Protein AF-A0A1M4XQ49-F1 (afdb_monomer_lite)

Organism: NCBI:txid1123404

Radius of gyration: 16.58 Å; chains: 1; bounding box: 43×39×43 Å

Sequence (178 aa):
MKRYISIRHWDYWFGIYGFCEFPSEVEFDITTDLEGEDIVFHFDLMDLDCMEYFIGNNLYIEKEDKEYNKFLEAHEKLLNGLEFHLVTIIRYPTKISGDNVSYKMFPKYKRGCLLDIKNNKGESSYYADIFINKRNDLAPWKLIYHMKKIMLDLFGREVDLEITDIPSYEETLNSFFE

Foldseek 3Di:
DAKEKEWDDLVQVCLLLPVDPHDQKTWTFIAPDLVRPHGQAIEIEGELVVLVVCVVVVPPPHPPDPCNVVSVVVSVCLQVVVDFKWWFWWFFPDPPDDDTTDGDTCPDDAFQCQQVDADPVRTGTRYIYMYGSDDSQCRQVSVQVSVQVVCCRHRVDGYRYYYHPNDDSVVSVVVVVD

Structure (mmCIF, N/CA/C/O backbone):
data_AF-A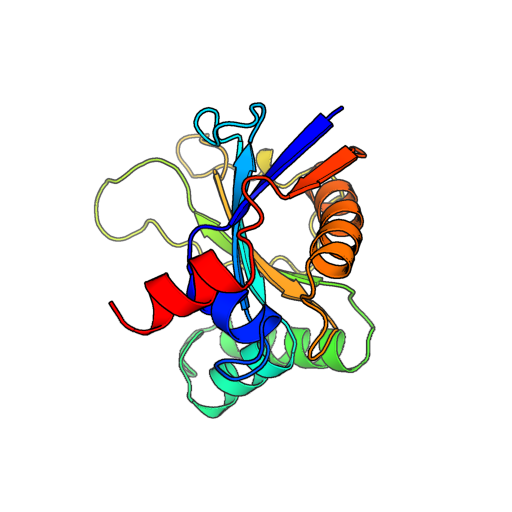0A1M4XQ49-F1
#
_entry.id   AF-A0A1M4XQ49-F1
#
loop_
_atom_site.group_PDB
_atom_site.id
_atom_site.type_symbol
_atom_site.label_atom_id
_atom_site.label_alt_id
_atom_site.label_comp_id
_atom_site.label_asym_id
_atom_site.label_entity_id
_atom_site.label_seq_id
_atom_site.pdbx_PDB_ins_code
_atom_site.Cartn_x
_atom_site.Cartn_y
_atom_site.Cartn_z
_atom_site.occupancy
_atom_site.B_iso_or_equiv
_atom_site.auth_seq_id
_atom_site.auth_comp_id
_atom_site.auth_asym_id
_atom_site.auth_atom_id
_atom_site.pdbx_PDB_model_num
ATOM 1 N N . MET A 1 1 ? -13.467 -1.448 -15.215 1.00 85.56 1 MET A N 1
ATOM 2 C CA . MET A 1 1 ? -12.983 -0.077 -15.509 1.00 85.56 1 MET A CA 1
ATOM 3 C C . MET A 1 1 ? -11.476 -0.094 -15.350 1.00 85.56 1 MET A C 1
ATOM 5 O O . MET A 1 1 ? -11.037 -0.629 -14.339 1.00 85.56 1 MET A O 1
ATOM 9 N N . LYS A 1 2 ? -10.716 0.407 -16.331 1.00 93.56 2 LYS A N 1
ATOM 10 C CA . LYS A 1 2 ? -9.250 0.435 -16.256 1.00 93.56 2 LYS A CA 1
ATOM 11 C C . LYS A 1 2 ? -8.782 1.622 -15.406 1.00 93.56 2 LYS A C 1
ATOM 13 O O . LYS A 1 2 ? -9.391 2.698 -15.460 1.00 93.56 2 LYS A O 1
ATOM 18 N N . ARG A 1 3 ? -7.773 1.383 -14.579 1.00 96.12 3 ARG A N 1
ATOM 19 C CA . ARG A 1 3 ? -7.086 2.342 -13.715 1.00 96.12 3 ARG A CA 1
ATOM 20 C C . ARG A 1 3 ? -5.604 2.002 -13.705 1.00 96.12 3 ARG A C 1
ATOM 22 O O . ARG A 1 3 ? -5.242 0.856 -13.974 1.00 96.12 3 ARG A O 1
ATOM 29 N N . TYR A 1 4 ? -4.788 2.986 -13.377 1.00 97.69 4 TYR A N 1
ATOM 30 C CA . TYR A 1 4 ? -3.344 2.844 -13.387 1.00 97.69 4 TYR A CA 1
ATOM 31 C C . TYR A 1 4 ? -2.772 3.097 -11.999 1.00 97.69 4 TYR A C 1
ATOM 33 O O . TYR A 1 4 ? -3.371 3.830 -11.216 1.00 97.69 4 TYR A O 1
ATOM 41 N N . ILE A 1 5 ? -1.673 2.418 -11.689 1.00 98.00 5 ILE A N 1
ATOM 42 C CA . ILE A 1 5 ? -0.862 2.618 -10.491 1.00 98.00 5 ILE A CA 1
ATOM 43 C C . ILE A 1 5 ? 0.389 3.374 -10.935 1.00 98.00 5 ILE A C 1
ATOM 45 O O . ILE A 1 5 ? 1.190 2.815 -11.683 1.00 98.00 5 ILE A O 1
ATOM 49 N N . SER A 1 6 ? 0.554 4.603 -10.457 1.00 97.44 6 SER A N 1
ATOM 50 C CA . SER A 1 6 ? 1.759 5.406 -10.673 1.00 97.44 6 SER A CA 1
ATOM 51 C C . SER A 1 6 ? 2.590 5.430 -9.391 1.00 97.44 6 SER A C 1
ATOM 53 O O . SER A 1 6 ? 2.169 6.004 -8.384 1.00 97.44 6 SER A O 1
ATOM 55 N N . ILE A 1 7 ? 3.732 4.733 -9.399 1.00 97.56 7 ILE A N 1
ATOM 56 C CA . ILE A 1 7 ? 4.644 4.646 -8.248 1.00 97.56 7 ILE A CA 1
ATOM 57 C C . ILE A 1 7 ? 5.392 5.971 -8.093 1.00 97.56 7 ILE A C 1
ATOM 59 O O . ILE A 1 7 ? 5.992 6.455 -9.051 1.00 97.56 7 ILE A O 1
ATOM 63 N N . ARG A 1 8 ? 5.387 6.550 -6.888 1.00 94.69 8 ARG A N 1
ATOM 64 C CA . ARG A 1 8 ? 5.886 7.920 -6.665 1.00 94.69 8 ARG A CA 1
ATOM 65 C C . ARG A 1 8 ? 7.379 8.010 -6.380 1.00 94.69 8 ARG A C 1
ATOM 67 O O . ARG A 1 8 ? 7.979 9.062 -6.611 1.00 94.69 8 ARG A O 1
ATOM 74 N N . HIS A 1 9 ? 7.979 6.934 -5.879 1.00 94.62 9 HIS A N 1
ATOM 75 C CA . HIS A 1 9 ? 9.350 6.951 -5.385 1.00 94.62 9 HIS A CA 1
ATOM 76 C C . HIS A 1 9 ? 10.212 5.838 -5.989 1.00 94.62 9 HIS A C 1
ATOM 78 O O . HIS A 1 9 ? 9.764 4.718 -6.235 1.00 94.62 9 HIS A O 1
ATOM 84 N N . TRP A 1 10 ? 11.469 6.189 -6.277 1.00 96.25 10 TRP A N 1
ATOM 85 C CA . TRP A 1 10 ? 12.451 5.300 -6.904 1.00 96.25 10 TRP A CA 1
ATOM 86 C C . TRP A 1 10 ? 12.949 4.191 -5.977 1.00 96.25 10 TRP A C 1
ATOM 88 O O . TRP A 1 10 ? 13.369 3.144 -6.461 1.00 96.25 10 TRP A O 1
ATOM 98 N N . ASP A 1 11 ? 12.881 4.397 -4.665 1.00 95.50 11 ASP A N 1
ATOM 99 C CA . ASP A 1 11 ? 13.273 3.425 -3.642 1.00 95.50 11 ASP A CA 1
ATOM 100 C C . ASP A 1 11 ? 12.536 2.087 -3.777 1.00 95.50 11 ASP A C 1
ATOM 102 O O . ASP A 1 11 ? 13.158 1.030 -3.646 1.00 95.50 11 ASP A O 1
ATOM 106 N N . TYR A 1 12 ? 11.259 2.118 -4.165 1.00 97.69 12 TYR A N 1
ATOM 107 C CA . TYR A 1 12 ? 10.517 0.921 -4.541 1.00 97.69 12 TYR A CA 1
ATOM 108 C C . TYR A 1 12 ? 11.240 0.143 -5.650 1.00 97.69 12 TYR A C 1
ATOM 110 O O . TYR A 1 12 ? 11.536 -1.045 -5.500 1.00 97.69 12 TYR A O 1
ATOM 118 N N . TRP A 1 13 ? 11.580 0.813 -6.755 1.00 98.12 13 TRP A N 1
ATOM 119 C CA . TRP A 1 13 ? 12.266 0.194 -7.890 1.00 98.12 13 TRP A CA 1
ATOM 120 C C . TRP A 1 13 ? 13.686 -0.250 -7.541 1.00 98.12 13 TRP A C 1
ATOM 122 O O . TRP A 1 13 ? 14.112 -1.312 -7.998 1.00 98.12 13 TRP A O 1
ATOM 132 N N . PHE A 1 14 ? 14.391 0.493 -6.684 1.00 97.94 14 PHE A N 1
ATOM 133 C CA . PHE A 1 14 ? 15.698 0.092 -6.167 1.00 97.94 14 PHE A CA 1
ATOM 134 C C . PHE A 1 14 ? 15.622 -1.267 -5.464 1.00 97.94 14 PHE A C 1
ATOM 136 O O . PHE A 1 14 ? 16.441 -2.148 -5.742 1.00 97.94 14 PHE A O 1
ATOM 143 N N . GLY A 1 15 ? 14.602 -1.475 -4.630 1.00 97.25 15 GLY A N 1
ATOM 144 C CA . GLY A 1 15 ? 14.370 -2.752 -3.960 1.00 97.25 15 GLY A CA 1
ATOM 145 C C . GLY A 1 15 ? 13.911 -3.858 -4.917 1.00 97.25 15 GLY A C 1
ATOM 146 O O . GLY A 1 15 ? 14.400 -4.987 -4.834 1.00 97.25 15 GLY A O 1
ATOM 147 N N . ILE A 1 16 ? 13.037 -3.551 -5.886 1.00 98.00 16 ILE A N 1
ATOM 148 C CA . ILE A 1 16 ? 12.590 -4.521 -6.907 1.00 98.00 16 ILE A CA 1
ATOM 149 C C . ILE A 1 16 ? 13.753 -5.027 -7.768 1.00 98.00 16 ILE A C 1
ATOM 151 O O . ILE A 1 16 ? 13.807 -6.218 -8.085 1.00 98.00 16 ILE A O 1
ATOM 155 N N . TYR A 1 17 ? 14.688 -4.148 -8.127 1.00 97.94 17 TYR A N 1
ATOM 156 C CA . TYR A 1 17 ? 15.858 -4.497 -8.933 1.00 97.94 17 TYR A CA 1
ATOM 157 C C . TYR A 1 17 ? 17.069 -4.969 -8.114 1.00 97.94 17 TYR A C 1
ATOM 159 O O . TYR A 1 17 ? 18.083 -5.352 -8.698 1.00 97.94 17 TYR A O 1
ATOM 167 N N . GLY A 1 18 ? 16.951 -5.034 -6.783 1.00 96.88 18 G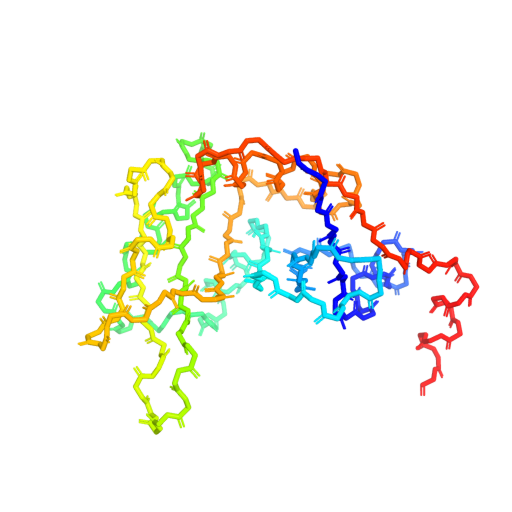LY A N 1
ATOM 168 C CA . GLY A 1 18 ? 17.950 -5.636 -5.897 1.00 96.88 18 GLY A CA 1
ATOM 169 C C . GLY A 1 18 ? 19.142 -4.739 -5.557 1.00 96.88 18 GLY A C 1
ATOM 170 O O . GLY A 1 18 ? 20.200 -5.252 -5.191 1.00 96.88 18 GLY A O 1
ATOM 171 N N . PHE A 1 19 ? 18.992 -3.419 -5.676 1.00 96.94 19 PHE A N 1
ATOM 172 C CA . PHE A 1 19 ? 20.003 -2.442 -5.257 1.00 96.94 19 PHE A CA 1
ATOM 173 C C . PHE A 1 19 ? 19.964 -2.158 -3.749 1.00 96.94 19 PHE A C 1
ATOM 175 O O . PHE A 1 19 ? 20.983 -1.793 -3.161 1.00 96.94 19 PHE A O 1
ATOM 182 N N . CYS A 1 20 ? 18.811 -2.360 -3.112 1.00 95.19 20 CYS A N 1
ATOM 183 C CA . CYS A 1 20 ? 18.620 -2.267 -1.668 1.00 95.19 20 CYS A CA 1
ATOM 184 C C . CYS A 1 20 ? 17.690 -3.386 -1.166 1.00 95.19 20 CYS A C 1
ATOM 186 O O . CYS A 1 20 ? 17.432 -4.362 -1.877 1.00 95.19 20 CYS A O 1
ATOM 188 N N . GLU A 1 21 ? 17.244 -3.284 0.086 1.00 95.81 21 GLU A N 1
ATOM 189 C CA . GLU A 1 21 ? 16.283 -4.223 0.661 1.00 95.81 21 GLU A CA 1
ATOM 190 C C . GLU A 1 21 ? 14.979 -4.249 -0.147 1.00 95.81 21 GLU A C 1
ATOM 192 O O . GLU A 1 21 ? 14.574 -3.263 -0.761 1.00 95.81 21 GLU A O 1
ATOM 197 N N . PHE A 1 22 ? 14.328 -5.411 -0.166 1.00 97.12 22 PHE A N 1
ATOM 198 C CA . PHE A 1 22 ? 13.052 -5.568 -0.851 1.00 97.12 22 PHE A CA 1
ATOM 199 C C . PHE A 1 22 ? 11.991 -4.657 -0.202 1.00 97.12 22 PHE A C 1
ATOM 201 O O . PHE A 1 22 ? 11.960 -4.573 1.027 1.00 97.12 22 PHE A O 1
ATOM 208 N N . PRO A 1 23 ? 11.112 -3.991 -0.978 1.00 96.88 23 PRO A N 1
ATOM 209 C CA . PRO A 1 23 ? 10.189 -3.013 -0.417 1.00 96.88 23 PRO A CA 1
ATOM 210 C C . PRO A 1 23 ? 9.166 -3.669 0.516 1.00 96.88 23 PRO A C 1
ATOM 212 O O . PRO A 1 23 ? 8.441 -4.591 0.123 1.00 96.88 23 PRO A O 1
ATOM 215 N N . SER A 1 24 ? 9.085 -3.136 1.732 1.00 97.25 24 SER A N 1
ATOM 216 C CA . SER A 1 24 ? 8.024 -3.392 2.713 1.00 97.25 24 SER A CA 1
ATOM 217 C C . SER A 1 24 ? 6.939 -2.304 2.700 1.00 97.25 24 SER A C 1
ATOM 219 O O . SER A 1 24 ? 5.906 -2.449 3.352 1.00 97.25 24 SER A O 1
ATOM 221 N N . GLU A 1 25 ? 7.143 -1.243 1.916 1.00 97.31 25 GLU A N 1
ATOM 222 C CA . GLU A 1 25 ? 6.230 -0.120 1.708 1.00 97.31 25 GLU A CA 1
ATOM 223 C C . GLU A 1 25 ? 6.277 0.349 0.246 1.00 97.31 25 GLU A C 1
ATOM 225 O O . GLU A 1 25 ? 7.281 0.163 -0.449 1.00 97.31 25 GLU A O 1
ATOM 230 N N . VAL A 1 26 ? 5.176 0.926 -0.237 1.00 98.06 26 VAL A N 1
ATOM 231 C CA . VAL A 1 26 ? 5.104 1.592 -1.538 1.00 98.06 26 VAL A CA 1
ATOM 232 C C . VAL A 1 26 ? 4.068 2.722 -1.524 1.00 98.06 26 VAL A C 1
ATOM 234 O O . VAL A 1 26 ? 2.891 2.483 -1.241 1.00 98.06 26 VAL A O 1
ATOM 237 N N . GLU A 1 27 ? 4.507 3.930 -1.892 1.00 97.69 27 GLU A N 1
ATOM 238 C CA . GLU A 1 27 ? 3.657 5.112 -2.102 1.00 97.69 27 GLU A CA 1
ATOM 239 C C . GLU A 1 27 ? 3.287 5.231 -3.591 1.00 97.69 27 GLU A C 1
ATOM 241 O O . GLU A 1 27 ? 4.158 5.234 -4.474 1.00 97.69 27 GLU A O 1
ATOM 246 N N . PHE A 1 28 ? 1.992 5.327 -3.900 1.00 97.88 28 PHE A N 1
ATOM 247 C CA . PHE A 1 28 ? 1.523 5.418 -5.283 1.00 97.88 28 PHE A CA 1
ATOM 248 C C . PHE A 1 28 ? 0.154 6.078 -5.440 1.00 97.88 28 PHE A C 1
ATOM 250 O O . PHE A 1 28 ? -0.678 6.118 -4.530 1.00 97.88 28 PHE A O 1
ATOM 257 N N . ASP A 1 29 ? -0.103 6.518 -6.668 1.00 97.12 29 ASP A N 1
ATOM 258 C CA . ASP A 1 29 ? -1.361 7.124 -7.083 1.00 97.12 29 ASP A CA 1
ATOM 259 C C . ASP A 1 29 ? -2.183 6.145 -7.923 1.00 97.12 29 ASP A C 1
ATOM 261 O O . ASP A 1 29 ? -1.656 5.424 -8.772 1.00 97.12 29 ASP A O 1
ATOM 265 N N . ILE A 1 30 ? -3.498 6.126 -7.701 1.00 96.38 30 ILE A N 1
ATOM 266 C CA . ILE A 1 30 ? -4.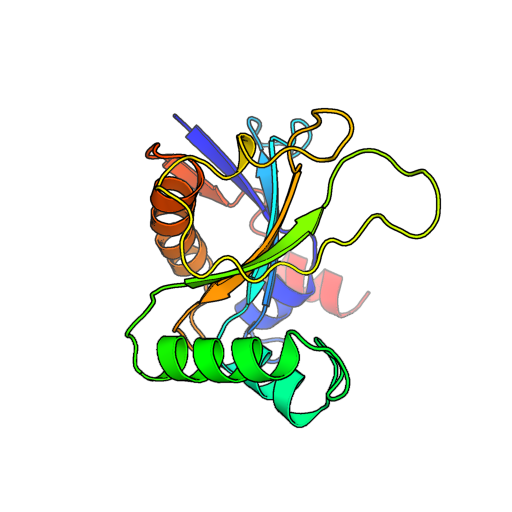456 5.533 -8.633 1.00 96.38 30 ILE A CA 1
ATOM 267 C C . ILE A 1 30 ? -4.912 6.616 -9.597 1.00 96.38 30 ILE A C 1
ATOM 269 O O . ILE A 1 30 ? -5.548 7.577 -9.164 1.00 96.38 30 ILE A O 1
ATOM 273 N N . THR A 1 31 ? -4.680 6.433 -10.893 1.00 95.88 31 THR A N 1
ATOM 274 C CA . THR A 1 31 ? -5.018 7.430 -11.923 1.00 95.88 31 THR A CA 1
ATOM 275 C C . THR A 1 31 ? -5.965 6.871 -12.984 1.00 95.88 31 THR A C 1
ATOM 277 O O . THR A 1 31 ? -6.230 5.657 -13.059 1.00 95.88 31 THR A O 1
ATOM 280 N N . THR A 1 32 ? -6.567 7.765 -13.774 1.00 95.69 32 THR A N 1
ATOM 281 C CA . THR A 1 32 ? -7.408 7.373 -14.920 1.00 95.69 32 THR A CA 1
ATOM 282 C C . THR A 1 32 ? -6.674 7.390 -16.262 1.00 95.69 32 THR A C 1
ATOM 284 O O . THR A 1 32 ? -7.167 6.772 -17.211 1.00 95.69 32 THR A O 1
ATOM 287 N N . ASP A 1 33 ? -5.495 8.005 -16.310 1.00 94.56 33 ASP A N 1
ATOM 288 C CA . ASP A 1 33 ? -4.622 8.150 -17.474 1.00 94.56 33 ASP A CA 1
ATOM 289 C C . ASP A 1 33 ? -3.274 7.430 -17.281 1.00 94.56 33 ASP A C 1
ATOM 291 O O . ASP A 1 33 ? -2.946 6.982 -16.180 1.00 94.56 33 ASP A O 1
ATOM 295 N N . LEU A 1 34 ? -2.533 7.247 -18.378 1.00 93.88 34 LEU A N 1
ATOM 296 C CA . LEU A 1 34 ? -1.244 6.544 -18.357 1.00 93.88 34 LEU A CA 1
ATOM 297 C C . LEU A 1 34 ? -0.122 7.437 -17.824 1.00 93.88 34 LEU A C 1
ATOM 299 O O . LEU A 1 34 ? 0.852 6.935 -17.282 1.00 93.88 34 LEU A O 1
ATOM 303 N N . GLU A 1 35 ? -0.284 8.742 -18.004 1.00 92.06 35 GLU A N 1
ATOM 304 C CA . GLU A 1 35 ? 0.675 9.793 -17.688 1.00 92.06 35 GLU A CA 1
ATOM 305 C C . GLU A 1 35 ? 0.726 10.109 -16.184 1.00 92.06 35 GLU A C 1
ATOM 307 O O . GLU A 1 35 ? 1.652 10.772 -15.720 1.00 92.06 35 GLU A O 1
ATOM 312 N N . GLY A 1 36 ? -0.258 9.636 -15.413 1.00 88.81 36 GLY A N 1
ATOM 313 C CA . GLY A 1 36 ? -0.322 9.829 -13.970 1.00 88.81 36 GLY A CA 1
ATOM 314 C C . GLY A 1 36 ? -0.839 11.209 -13.545 1.00 88.81 36 GLY A C 1
ATOM 315 O O . GLY A 1 36 ? -0.624 11.608 -12.400 1.00 88.81 36 GLY A O 1
ATOM 316 N N . GLU A 1 37 ? -1.501 11.951 -14.437 1.00 90.00 37 GLU A N 1
ATOM 317 C CA . GLU A 1 37 ? -1.929 13.335 -14.193 1.00 90.00 37 GLU A CA 1
ATOM 318 C C . GLU A 1 37 ? -3.325 13.409 -13.545 1.00 90.00 37 GLU A C 1
ATOM 320 O O . GLU A 1 37 ? -3.550 14.210 -12.630 1.00 90.00 37 GLU A O 1
ATOM 325 N N . ASP A 1 38 ? -4.269 12.563 -13.970 1.00 93.62 38 ASP A N 1
ATOM 326 C CA . ASP A 1 38 ? -5.637 12.513 -13.440 1.00 93.62 38 ASP A CA 1
ATOM 327 C C . ASP A 1 38 ? -5.753 11.555 -12.244 1.00 93.62 38 ASP A C 1
ATOM 329 O O . ASP A 1 38 ? -6.186 10.397 -12.355 1.00 93.62 38 ASP A O 1
ATOM 333 N N . ILE A 1 39 ? -5.340 12.056 -11.076 1.00 92.88 39 ILE A N 1
ATOM 334 C CA . ILE A 1 39 ? -5.303 11.304 -9.819 1.00 92.88 39 ILE A CA 1
ATOM 335 C C . ILE A 1 39 ? -6.702 11.133 -9.217 1.00 92.88 39 ILE A C 1
ATOM 337 O O . ILE A 1 39 ? -7.433 12.087 -8.947 1.00 92.88 39 ILE A O 1
ATOM 341 N N . VAL A 1 40 ? -7.043 9.881 -8.918 1.00 91.19 40 VAL A N 1
ATOM 342 C CA . VAL A 1 40 ? -8.283 9.476 -8.246 1.00 91.19 40 VAL A CA 1
ATOM 343 C C . VAL A 1 40 ? -8.089 9.376 -6.736 1.00 91.19 40 VAL A C 1
ATOM 345 O O . VAL A 1 40 ? -8.972 9.779 -5.976 1.00 91.19 40 VAL A O 1
ATOM 348 N N . PHE A 1 41 ? -6.987 8.763 -6.300 1.00 93.00 41 PHE A N 1
ATOM 349 C CA . PHE A 1 41 ? -6.717 8.492 -4.890 1.00 93.00 41 PHE A CA 1
ATOM 350 C C . PHE A 1 41 ? -5.242 8.142 -4.673 1.00 93.00 41 PHE A C 1
ATOM 352 O O . PHE A 1 41 ? -4.649 7.478 -5.519 1.00 93.00 41 PHE A O 1
ATOM 359 N N . HIS A 1 42 ? -4.693 8.530 -3.530 1.00 94.69 42 HIS A N 1
ATOM 360 C CA . HIS A 1 42 ? -3.312 8.266 -3.129 1.00 94.69 42 HIS A CA 1
ATOM 361 C C . HIS A 1 42 ? -3.256 7.153 -2.071 1.00 94.69 42 HIS A C 1
ATOM 363 O O . HIS A 1 42 ? -4.097 7.119 -1.165 1.00 94.69 42 HIS A O 1
ATOM 369 N N . PHE A 1 43 ? -2.270 6.267 -2.144 1.00 96.00 43 PHE A N 1
ATOM 370 C CA . PHE A 1 43 ? -2.091 5.198 -1.165 1.00 96.00 43 PHE A CA 1
ATOM 371 C C . PHE A 1 43 ? -0.645 5.075 -0.708 1.00 96.00 43 PHE A C 1
ATOM 373 O O . PHE A 1 43 ? 0.259 5.072 -1.537 1.00 96.00 43 PHE A O 1
ATOM 380 N N . ASP A 1 44 ? -0.489 4.841 0.593 1.00 96.38 44 ASP A N 1
ATOM 381 C CA . ASP A 1 44 ? 0.673 4.157 1.153 1.00 96.38 44 ASP A CA 1
ATOM 382 C C . ASP A 1 44 ? 0.267 2.724 1.487 1.00 96.38 44 ASP A C 1
ATOM 384 O O . ASP A 1 44 ? -0.640 2.491 2.296 1.00 96.38 44 ASP A O 1
ATOM 388 N N . LEU A 1 45 ? 0.896 1.750 0.825 1.00 97.88 45 LEU A N 1
ATOM 389 C CA . LEU A 1 45 ? 0.671 0.330 1.083 1.00 97.88 45 LEU A CA 1
ATOM 390 C C . LEU A 1 45 ? 1.898 -0.277 1.751 1.00 97.88 45 LEU A C 1
ATOM 392 O O . LEU A 1 45 ? 2.971 -0.334 1.162 1.00 97.88 45 LEU A O 1
ATOM 396 N N . MET A 1 46 ? 1.700 -0.799 2.952 1.00 97.38 46 MET A N 1
ATOM 397 C CA . MET A 1 46 ? 2.742 -1.345 3.809 1.00 97.38 46 MET A CA 1
ATOM 398 C C . MET A 1 46 ? 2.445 -2.801 4.147 1.00 97.38 46 MET A C 1
ATOM 400 O O . MET A 1 46 ? 1.289 -3.215 4.281 1.00 97.38 46 MET A O 1
ATOM 404 N N . ASP A 1 47 ? 3.488 -3.598 4.302 1.00 97.56 47 ASP A N 1
ATOM 405 C CA . ASP A 1 47 ? 3.385 -4.986 4.726 1.00 97.56 47 ASP A CA 1
ATOM 406 C C . ASP A 1 47 ? 3.635 -5.141 6.244 1.00 97.56 47 ASP A C 1
ATOM 408 O O . ASP A 1 47 ? 3.765 -4.160 6.985 1.00 97.56 47 ASP A O 1
ATOM 412 N N . LEU A 1 48 ? 3.634 -6.380 6.741 1.00 97.69 48 LEU A N 1
ATOM 413 C CA . LEU A 1 48 ? 3.844 -6.667 8.163 1.00 97.69 48 LEU A CA 1
ATOM 414 C C . LEU A 1 48 ? 5.258 -6.313 8.643 1.00 97.69 48 LEU A C 1
ATOM 416 O O . LEU A 1 48 ? 5.396 -5.952 9.809 1.00 97.69 48 LEU A O 1
ATOM 420 N N . ASP A 1 49 ? 6.283 -6.397 7.788 1.00 97.06 49 ASP A N 1
ATOM 421 C CA . ASP A 1 49 ? 7.653 -6.042 8.176 1.00 97.06 49 ASP A CA 1
ATOM 422 C C . ASP A 1 49 ? 7.731 -4.529 8.448 1.00 97.06 49 ASP A C 1
ATOM 424 O O . ASP A 1 49 ? 8.295 -4.105 9.461 1.00 97.06 49 ASP A O 1
ATOM 428 N N . CYS A 1 50 ? 7.071 -3.715 7.613 1.00 96.94 50 CYS A N 1
ATOM 429 C CA . CYS A 1 50 ? 6.935 -2.275 7.847 1.00 96.94 50 CYS A CA 1
ATOM 430 C C . CYS A 1 50 ? 6.125 -1.971 9.126 1.00 96.94 50 CYS A C 1
ATOM 432 O O . CYS A 1 50 ? 6.552 -1.178 9.972 1.00 96.94 50 CYS A O 1
ATOM 434 N N . MET A 1 51 ? 4.998 -2.662 9.344 1.00 96.00 51 MET A N 1
ATOM 435 C CA . MET A 1 51 ? 4.180 -2.471 10.552 1.00 96.00 51 MET A CA 1
ATOM 436 C C . MET A 1 51 ? 4.952 -2.788 11.843 1.00 96.00 51 MET A C 1
ATOM 438 O O . MET A 1 51 ? 4.898 -2.025 12.812 1.00 96.00 51 MET A O 1
ATOM 442 N N . GLU A 1 52 ? 5.686 -3.901 11.871 1.00 96.50 52 GLU A N 1
ATOM 443 C CA . GLU A 1 52 ? 6.495 -4.306 13.024 1.00 96.50 52 GLU A CA 1
ATOM 444 C C . GLU A 1 52 ? 7.674 -3.360 13.255 1.00 96.50 52 GLU A C 1
ATOM 446 O O . GLU A 1 52 ? 7.978 -3.040 14.409 1.00 96.50 52 GLU A O 1
ATOM 451 N N . TYR A 1 53 ? 8.295 -2.854 12.184 1.00 96.56 53 TYR A N 1
ATOM 452 C CA . TYR A 1 53 ? 9.311 -1.809 12.280 1.00 96.56 53 TYR A CA 1
ATOM 453 C C . TYR A 1 53 ? 8.751 -0.557 12.968 1.00 96.56 53 TYR A C 1
ATOM 455 O O . TYR A 1 53 ? 9.353 -0.048 13.921 1.00 96.56 53 TYR A O 1
ATOM 463 N N . PHE A 1 54 ? 7.567 -0.097 12.564 1.00 95.06 54 PHE A N 1
ATOM 464 C CA . PHE A 1 54 ? 6.913 1.052 13.184 1.00 95.06 54 PHE A CA 1
ATOM 465 C C . PHE A 1 54 ? 6.536 0.833 14.649 1.00 95.06 54 PHE A C 1
ATOM 467 O O . PHE A 1 54 ? 6.738 1.735 15.467 1.00 95.06 54 PHE A O 1
ATOM 474 N N . ILE A 1 55 ? 6.031 -0.352 15.002 1.00 93.81 55 ILE A N 1
ATOM 475 C CA . ILE A 1 55 ? 5.706 -0.707 16.392 1.00 93.81 55 ILE A CA 1
ATOM 476 C C . ILE A 1 55 ? 6.981 -0.761 17.243 1.00 93.81 55 ILE A C 1
ATOM 478 O O . ILE A 1 55 ? 7.037 -0.162 18.320 1.00 93.81 55 ILE A O 1
ATOM 482 N N . GLY A 1 56 ? 8.016 -1.453 16.760 1.00 95.00 56 GLY A N 1
ATOM 483 C CA . GLY A 1 56 ? 9.276 -1.648 17.478 1.00 95.00 56 GLY A CA 1
ATOM 484 C C . GLY A 1 56 ? 10.026 -0.343 17.745 1.00 95.00 56 GLY A C 1
ATOM 485 O O . GLY A 1 56 ? 10.663 -0.208 18.791 1.00 95.00 56 GLY A O 1
ATOM 486 N N . ASN A 1 57 ? 9.896 0.631 16.841 1.00 94.94 57 ASN A N 1
ATOM 487 C CA . ASN A 1 57 ? 10.582 1.921 16.922 1.00 94.94 57 ASN A CA 1
ATOM 488 C C . ASN A 1 57 ? 9.686 3.084 17.383 1.00 94.94 57 ASN A C 1
ATOM 490 O O . ASN A 1 57 ? 10.186 4.196 17.533 1.00 94.94 57 ASN A O 1
ATOM 494 N N . ASN A 1 58 ? 8.396 2.847 17.653 1.00 90.12 58 ASN A N 1
ATOM 495 C CA . ASN A 1 58 ? 7.431 3.879 18.055 1.00 90.12 58 ASN A CA 1
ATOM 496 C C . ASN A 1 58 ? 7.332 5.045 17.046 1.00 90.12 58 ASN A C 1
ATOM 498 O O . ASN A 1 58 ? 7.396 6.211 17.433 1.00 90.12 58 ASN A O 1
ATOM 502 N N . LEU A 1 59 ? 7.219 4.723 15.750 1.00 90.00 59 LEU A N 1
ATOM 503 C CA . LEU A 1 59 ? 7.306 5.698 14.647 1.00 90.00 59 LEU A CA 1
ATOM 504 C C . LEU A 1 59 ? 5.971 6.018 13.954 1.00 90.00 59 LEU A C 1
ATOM 506 O O . LEU A 1 59 ? 5.954 6.862 13.065 1.00 90.00 59 LEU A O 1
ATOM 510 N N . TYR A 1 60 ? 4.866 5.371 14.340 1.00 89.50 60 TYR A N 1
ATOM 511 C CA . TYR A 1 60 ? 3.588 5.488 13.619 1.00 89.50 60 TYR A CA 1
ATOM 512 C C . TYR A 1 60 ? 2.427 5.992 14.485 1.00 89.50 60 TYR A C 1
ATOM 514 O O . TYR A 1 60 ? 1.771 6.970 14.139 1.00 89.50 60 TYR A O 1
ATOM 522 N N . ILE A 1 61 ? 2.194 5.366 15.643 1.00 86.62 61 ILE A N 1
ATOM 523 C CA . ILE A 1 61 ? 1.257 5.844 16.671 1.00 86.62 61 ILE A CA 1
ATOM 524 C C . ILE A 1 61 ? 2.016 5.883 17.996 1.00 86.62 61 ILE A C 1
ATOM 526 O O . ILE A 1 61 ? 2.635 4.889 18.373 1.00 86.62 61 ILE A O 1
ATOM 530 N N . GLU A 1 62 ? 1.969 7.020 18.693 1.00 86.88 62 GLU A N 1
ATOM 531 C CA . GLU A 1 62 ? 2.600 7.182 20.007 1.00 86.88 62 GLU A CA 1
ATOM 532 C C . GLU A 1 62 ? 1.948 6.258 21.048 1.00 86.88 62 GLU A C 1
ATOM 534 O O . GLU A 1 62 ? 0.732 6.060 21.038 1.00 86.88 62 GLU A O 1
ATOM 539 N N . LYS A 1 63 ? 2.733 5.716 21.988 1.00 87.94 63 LYS A N 1
ATOM 540 C CA . LYS A 1 63 ? 2.236 4.790 23.029 1.00 87.94 63 LYS A CA 1
ATOM 541 C C . LYS A 1 63 ? 1.164 5.403 23.925 1.00 87.94 63 LYS A C 1
ATOM 543 O O . LYS A 1 63 ? 0.343 4.683 24.492 1.00 87.94 63 LYS A O 1
ATOM 548 N N . GLU A 1 64 ? 1.199 6.718 24.079 1.00 89.12 64 GLU A N 1
AT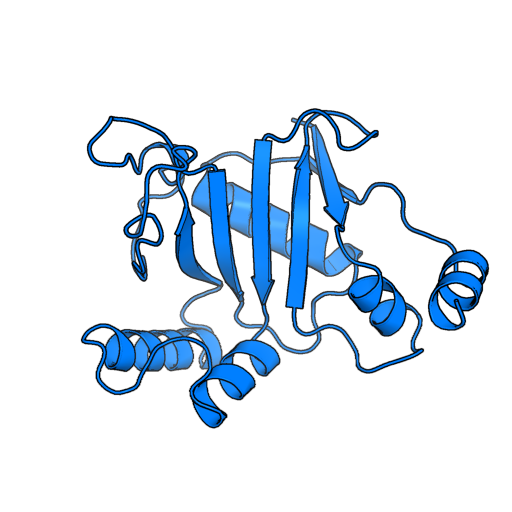OM 549 C CA . GLU A 1 64 ? 0.265 7.499 24.877 1.00 89.12 64 GLU A CA 1
ATOM 550 C C . GLU A 1 64 ? -1.058 7.766 24.137 1.00 89.12 64 GLU A C 1
ATOM 552 O O . GLU A 1 64 ? -2.043 8.156 24.774 1.00 89.12 64 GLU A O 1
ATOM 557 N N . ASP A 1 65 ? -1.115 7.539 22.818 1.00 87.06 65 ASP A N 1
ATOM 558 C CA . ASP A 1 65 ? -2.337 7.711 22.040 1.00 87.06 65 ASP A CA 1
ATOM 559 C C . ASP A 1 65 ? -3.376 6.639 22.412 1.00 87.06 65 ASP A C 1
ATOM 561 O O . ASP A 1 65 ? -3.099 5.443 22.538 1.00 87.06 65 ASP A O 1
ATOM 565 N N . LYS A 1 66 ? -4.632 7.066 22.551 1.00 86.38 66 LYS A N 1
ATOM 566 C CA . LYS A 1 66 ? -5.77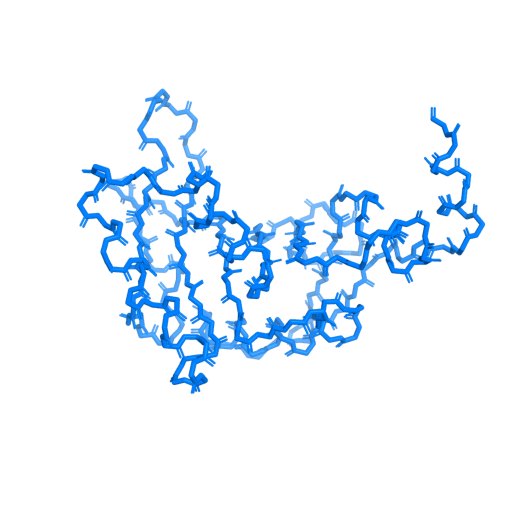3 6.193 22.871 1.00 86.38 66 LYS A CA 1
ATOM 567 C C . LYS A 1 66 ? -6.011 5.081 21.838 1.00 86.38 66 LYS A C 1
ATOM 569 O O . LYS A 1 66 ? -6.672 4.090 22.157 1.00 86.38 66 LYS A O 1
ATOM 574 N N . GLU A 1 67 ? -5.548 5.256 20.602 1.00 85.81 67 GLU A N 1
ATOM 575 C CA . GLU A 1 67 ? -5.685 4.287 19.517 1.00 85.81 67 GLU A CA 1
ATOM 576 C C . GLU A 1 67 ? -4.520 3.280 19.484 1.00 85.81 67 GLU A C 1
ATOM 578 O O . GLU A 1 67 ? -4.646 2.255 18.817 1.00 85.81 67 GLU A O 1
ATOM 583 N N . TYR A 1 68 ? -3.441 3.487 20.254 1.00 88.56 68 TYR A N 1
ATOM 584 C CA . TYR A 1 68 ? -2.260 2.613 20.250 1.00 88.56 68 TYR A CA 1
ATOM 585 C C . TYR A 1 68 ? -2.596 1.145 20.550 1.00 88.56 68 TYR A C 1
ATOM 587 O O . TYR A 1 68 ? -2.217 0.244 19.806 1.00 88.56 68 TYR A O 1
ATOM 595 N N . ASN A 1 69 ? -3.389 0.877 21.594 1.00 90.62 69 ASN A N 1
ATOM 596 C CA . ASN A 1 69 ? -3.778 -0.500 21.929 1.00 90.62 69 ASN A CA 1
ATOM 597 C C . ASN A 1 69 ? -4.614 -1.154 20.823 1.00 90.62 69 ASN A C 1
ATOM 599 O O . ASN A 1 69 ? -4.435 -2.332 20.531 1.00 90.62 69 ASN A O 1
ATOM 603 N N . LYS A 1 70 ? -5.493 -0.387 20.167 1.00 89.00 70 LYS A N 1
ATOM 604 C CA . LYS A 1 70 ? -6.259 -0.903 19.026 1.00 89.00 70 LYS A CA 1
ATOM 605 C C . LYS A 1 70 ? -5.329 -1.219 17.859 1.00 89.00 70 LYS A C 1
ATOM 607 O O . LYS A 1 70 ? -5.553 -2.214 17.177 1.00 89.00 70 LYS A O 1
ATOM 612 N N . PHE A 1 71 ? -4.290 -0.411 17.649 1.00 90.25 71 PHE A N 1
ATOM 613 C CA . PHE A 1 71 ? -3.292 -0.641 16.606 1.00 90.25 71 PHE A CA 1
ATOM 614 C C . PHE A 1 71 ? -2.559 -1.959 16.813 1.00 90.25 71 PHE A C 1
ATOM 616 O O . PHE A 1 71 ? -2.478 -2.755 15.879 1.00 90.25 71 PHE A O 1
ATOM 623 N N . LEU A 1 72 ? -2.163 -2.254 18.053 1.00 93.19 72 LEU A N 1
ATOM 624 C CA . LEU A 1 72 ? -1.595 -3.553 18.411 1.00 93.19 72 LEU A CA 1
ATOM 625 C C . LEU A 1 72 ? -2.594 -4.707 18.230 1.00 93.19 72 LEU A C 1
ATOM 627 O O . LEU A 1 72 ? -2.234 -5.756 17.705 1.00 93.19 72 LEU A O 1
ATOM 631 N N . GLU A 1 73 ? -3.864 -4.528 18.601 1.00 93.12 73 GLU A N 1
ATOM 632 C CA . GLU A 1 73 ? -4.890 -5.554 18.363 1.00 93.12 73 GLU A CA 1
ATOM 633 C C . GLU A 1 73 ? -5.095 -5.842 16.868 1.00 93.12 73 GLU A C 1
ATOM 635 O O . GLU A 1 73 ? -5.298 -6.993 16.480 1.00 93.12 73 GLU A O 1
ATOM 640 N N . ALA A 1 74 ? -5.057 -4.820 16.010 1.00 91.56 74 ALA A N 1
ATOM 641 C CA . ALA A 1 74 ? -5.173 -5.019 14.569 1.00 91.56 74 ALA A CA 1
ATOM 642 C C . ALA A 1 74 ? -3.907 -5.624 13.959 1.00 91.56 74 ALA A C 1
ATOM 644 O O . ALA A 1 74 ? -4.027 -6.477 13.082 1.00 91.56 74 ALA A O 1
ATOM 645 N N . HIS A 1 75 ? -2.723 -5.255 14.459 1.00 94.19 75 HIS A N 1
ATOM 646 C CA . HIS A 1 75 ? -1.472 -5.934 14.122 1.00 94.19 75 HIS A CA 1
ATOM 647 C C . HIS A 1 75 ? -1.596 -7.442 14.362 1.00 94.19 75 HIS A C 1
ATOM 649 O O . HIS A 1 75 ? -1.382 -8.227 13.442 1.00 94.19 75 HIS A O 1
ATOM 655 N N . GLU A 1 76 ? -2.059 -7.854 15.548 1.00 95.81 76 GLU A N 1
ATOM 656 C CA . GLU A 1 76 ? -2.259 -9.273 15.862 1.00 95.81 76 GLU A CA 1
ATOM 657 C C . GLU A 1 76 ? -3.241 -9.952 14.902 1.00 95.81 76 GLU A C 1
ATOM 659 O O . GLU A 1 76 ? -3.036 -11.094 14.489 1.00 95.81 76 GLU A O 1
ATOM 664 N N . LYS A 1 77 ? -4.312 -9.268 14.493 1.00 94.75 77 LYS A N 1
ATOM 665 C CA . LYS A 1 77 ? -5.255 -9.831 13.519 1.00 94.75 77 LYS A CA 1
ATOM 666 C C . LYS A 1 77 ? -4.647 -10.000 12.134 1.00 94.75 77 LYS A C 1
ATOM 668 O O . LYS A 1 77 ? -4.915 -11.024 11.503 1.00 94.75 77 LYS A O 1
ATOM 673 N N . LEU A 1 78 ? -3.861 -9.032 11.661 1.00 94.88 78 LEU A N 1
ATOM 674 C CA . LEU A 1 78 ? -3.141 -9.150 10.393 1.00 94.88 78 LEU A CA 1
ATOM 675 C C . LEU A 1 78 ? -2.121 -10.287 10.474 1.00 94.88 78 LEU A C 1
ATOM 677 O O . LEU A 1 78 ? -2.121 -11.162 9.612 1.00 94.88 78 LEU A O 1
ATOM 681 N N . LEU A 1 79 ? -1.332 -10.341 11.548 1.00 96.56 79 LEU A N 1
ATOM 682 C CA . LEU A 1 79 ? -0.325 -11.377 11.776 1.00 96.56 79 LEU A CA 1
ATOM 683 C C . LEU A 1 79 ? -0.933 -12.789 11.767 1.00 96.56 79 LEU A C 1
ATOM 685 O O . LEU A 1 79 ? -0.383 -13.704 11.157 1.00 96.56 79 LEU A O 1
ATOM 689 N N . ASN A 1 80 ? -2.104 -12.956 12.387 1.00 96.62 80 ASN A N 1
ATOM 690 C CA . ASN A 1 80 ? -2.834 -14.225 12.428 1.00 96.62 80 ASN A CA 1
ATOM 691 C C . ASN A 1 80 ? -3.712 -14.477 11.182 1.00 96.62 80 ASN A C 1
ATOM 693 O O . ASN A 1 80 ? -4.440 -15.470 11.130 1.00 96.62 80 ASN A O 1
ATOM 697 N N . GLY A 1 81 ? -3.682 -13.589 10.182 1.00 94.38 81 GLY A N 1
ATOM 698 C CA . GLY A 1 81 ? -4.456 -13.715 8.943 1.00 94.38 81 GLY A CA 1
ATOM 699 C C . GLY A 1 81 ? -5.975 -13.600 9.118 1.00 94.38 81 GLY A C 1
ATOM 700 O O . GLY A 1 81 ? -6.724 -14.008 8.229 1.00 94.38 81 GLY A O 1
ATOM 701 N N . LEU A 1 82 ? -6.438 -13.061 10.249 1.00 93.75 82 LEU A N 1
ATOM 702 C CA . LEU A 1 82 ? -7.858 -12.841 10.542 1.00 93.75 82 LEU A CA 1
ATOM 703 C C . LEU A 1 82 ? -8.441 -11.693 9.711 1.00 93.75 82 LEU A C 1
ATOM 705 O O . LEU A 1 82 ? -9.628 -11.698 9.390 1.00 93.75 82 LEU A O 1
ATOM 709 N N . GLU A 1 83 ? -7.600 -10.724 9.357 1.00 91.00 83 GLU A N 1
ATOM 710 C CA . GLU A 1 83 ? -7.911 -9.628 8.444 1.00 91.00 83 GLU A CA 1
ATOM 711 C C . GLU A 1 83 ? -6.874 -9.631 7.304 1.00 91.00 83 GLU A C 1
ATOM 713 O O . GLU A 1 83 ? -5.727 -10.048 7.490 1.00 91.00 83 GLU A O 1
ATOM 718 N N . PHE A 1 84 ? -7.289 -9.244 6.092 1.00 93.38 84 PHE A N 1
ATOM 719 C CA . PHE A 1 84 ? -6.372 -9.140 4.948 1.00 93.38 84 PHE A CA 1
ATOM 720 C C . PHE A 1 84 ? -5.584 -7.834 4.981 1.00 93.38 84 PHE A C 1
ATOM 722 O O . PHE A 1 84 ? -4.385 -7.838 4.709 1.00 93.38 84 PHE A O 1
ATOM 729 N N . HIS A 1 85 ? -6.257 -6.742 5.335 1.00 92.94 85 HIS A N 1
ATOM 730 C CA . HIS A 1 85 ? -5.687 -5.408 5.372 1.00 92.94 85 HIS A CA 1
ATOM 731 C C . HIS A 1 85 ? -6.357 -4.533 6.430 1.00 92.94 85 HIS A C 1
ATOM 733 O O . HIS A 1 85 ? -7.486 -4.793 6.850 1.00 92.94 85 HIS A O 1
ATOM 739 N N . LEU A 1 86 ? -5.659 -3.471 6.822 1.00 91.62 86 LEU A N 1
ATOM 740 C CA . LEU A 1 86 ? -6.081 -2.473 7.797 1.00 91.62 86 LEU A CA 1
ATOM 741 C C . LEU A 1 86 ? -5.892 -1.078 7.203 1.00 91.62 86 LEU A C 1
ATOM 743 O O . LEU A 1 86 ? -4.799 -0.762 6.757 1.00 91.62 86 LEU A O 1
ATOM 747 N N . VAL A 1 87 ? -6.924 -0.232 7.264 1.00 89.31 87 VAL A N 1
ATOM 748 C CA . VAL A 1 87 ? -6.812 1.205 6.951 1.00 89.31 87 VAL A CA 1
ATOM 749 C C . VAL A 1 87 ? -6.586 1.983 8.246 1.00 89.31 87 VAL A C 1
ATOM 751 O O . VAL A 1 87 ? -7.378 1.840 9.188 1.00 89.31 87 VAL A O 1
ATOM 754 N N . THR A 1 88 ? -5.542 2.806 8.289 1.00 85.56 88 THR A N 1
ATOM 755 C CA . THR A 1 88 ? -5.083 3.500 9.510 1.00 85.56 88 THR A CA 1
ATOM 756 C C . THR A 1 88 ? -5.193 5.019 9.428 1.00 85.56 88 THR A C 1
ATOM 758 O O . THR A 1 88 ? -5.695 5.651 10.366 1.00 85.56 88 THR A O 1
ATOM 761 N N . ILE A 1 89 ? -4.773 5.612 8.311 1.00 84.50 89 ILE A N 1
ATOM 762 C CA . ILE A 1 89 ? -4.853 7.054 8.061 1.00 84.50 89 ILE A CA 1
ATOM 763 C C . ILE A 1 89 ? -5.761 7.298 6.867 1.00 84.50 89 ILE A C 1
ATOM 765 O O . ILE A 1 89 ? -5.724 6.570 5.883 1.00 84.50 89 ILE A O 1
ATOM 769 N N . ILE A 1 90 ? -6.569 8.353 6.958 1.00 84.88 90 ILE A N 1
ATOM 770 C CA . ILE A 1 90 ? -7.223 8.969 5.806 1.00 84.88 90 ILE A CA 1
ATOM 771 C C . ILE A 1 90 ? -6.996 10.477 5.853 1.00 84.88 90 ILE A C 1
ATOM 773 O O . ILE A 1 90 ? -7.057 11.087 6.927 1.00 84.88 90 ILE A O 1
ATOM 777 N N . ARG A 1 91 ? -6.746 11.089 4.693 1.00 84.06 91 ARG A N 1
ATOM 778 C CA . ARG A 1 91 ? -6.587 12.549 4.572 1.00 84.06 91 ARG A CA 1
ATOM 779 C C . ARG A 1 91 ? -7.634 13.138 3.632 1.00 84.06 91 ARG A C 1
ATOM 781 O O . ARG A 1 91 ? -8.160 12.451 2.752 1.00 84.06 91 ARG A O 1
ATOM 788 N N . TYR A 1 92 ? -7.926 14.422 3.835 1.00 83.88 92 TYR A N 1
ATOM 789 C CA . TYR A 1 92 ? -8.924 15.202 3.094 1.00 83.88 92 TYR A CA 1
ATOM 790 C C . TYR A 1 92 ? -8.283 16.426 2.416 1.00 83.88 92 TYR A C 1
ATOM 792 O O . TYR A 1 92 ? -7.296 16.945 2.940 1.00 83.88 92 TYR A O 1
ATOM 800 N N . PRO A 1 93 ? -8.836 16.931 1.297 1.00 75.62 93 PRO A N 1
ATOM 801 C CA . PRO A 1 93 ? -8.180 17.953 0.472 1.00 75.62 93 PRO A CA 1
ATOM 802 C C . PRO A 1 93 ? -7.869 19.301 1.153 1.00 75.62 93 PRO A C 1
ATOM 804 O O . PRO A 1 93 ? -6.944 19.996 0.725 1.00 75.62 93 PRO A O 1
ATOM 807 N N . THR A 1 94 ? -8.612 19.743 2.181 1.00 65.81 94 THR A N 1
ATOM 808 C CA . THR A 1 94 ? -8.399 21.103 2.716 1.00 65.81 94 THR A CA 1
ATOM 809 C C . THR A 1 94 ? -7.106 21.277 3.514 1.00 65.81 94 THR A C 1
ATOM 811 O O . THR A 1 94 ? -7.018 20.853 4.656 1.00 65.81 94 THR A O 1
ATOM 814 N N . LYS A 1 95 ? -6.167 22.069 2.976 1.00 55.00 95 LYS A N 1
ATOM 815 C CA . LYS A 1 95 ? -4.900 22.543 3.584 1.00 55.00 95 LYS A CA 1
ATOM 816 C C . LYS A 1 95 ? -5.025 23.614 4.697 1.00 55.00 95 LYS A C 1
ATOM 818 O O . LYS A 1 95 ? -4.127 24.439 4.846 1.00 55.00 95 LYS A O 1
ATOM 823 N N . ILE A 1 96 ? -6.099 23.666 5.490 1.00 44.41 96 ILE A N 1
ATOM 824 C CA . ILE A 1 96 ? -6.199 24.679 6.567 1.00 44.41 96 ILE A CA 1
ATOM 825 C C . ILE A 1 96 ? -5.703 24.092 7.894 1.00 44.41 96 ILE A C 1
ATOM 827 O O . ILE A 1 96 ? -6.440 23.396 8.575 1.00 44.41 96 ILE A O 1
ATOM 831 N N . SER A 1 97 ? -4.432 24.390 8.190 1.00 39.62 97 SER A N 1
ATOM 832 C CA . SER A 1 97 ? -3.760 24.413 9.501 1.00 39.62 97 SER A CA 1
ATOM 833 C C . SER A 1 97 ? -4.086 23.294 10.504 1.00 39.62 97 SER A C 1
ATOM 835 O O . SER A 1 97 ? -5.082 23.355 11.216 1.00 39.62 97 SER A O 1
ATOM 837 N N . GLY A 1 98 ? -3.147 22.358 10.660 1.00 44.66 98 GLY A N 1
ATOM 838 C CA . GLY A 1 98 ? -2.904 21.656 11.929 1.00 44.66 98 GLY A CA 1
ATOM 839 C C . GLY A 1 98 ? -3.720 20.393 12.215 1.00 44.66 98 GLY A C 1
ATOM 840 O O . GLY A 1 98 ? -3.159 19.472 12.791 1.00 44.66 98 GLY A O 1
ATOM 841 N N . ASP A 1 99 ? -4.970 20.295 11.749 1.00 43.94 99 ASP A N 1
ATOM 842 C CA . ASP A 1 99 ? -5.907 19.241 12.201 1.00 43.94 99 ASP A CA 1
ATOM 843 C C . ASP A 1 99 ? -6.296 18.209 11.111 1.00 43.94 99 ASP A C 1
ATOM 845 O O . ASP A 1 99 ? -7.335 17.553 11.188 1.00 43.94 99 ASP A O 1
ATOM 849 N N . ASN A 1 100 ? -5.486 18.055 10.057 1.00 49.72 100 ASN A N 1
ATOM 850 C CA . ASN A 1 100 ? -5.881 17.340 8.826 1.00 49.72 100 ASN A CA 1
ATOM 851 C C . ASN A 1 100 ? -5.542 15.842 8.759 1.00 49.72 100 ASN A C 1
ATOM 853 O O . ASN A 1 100 ? -5.776 15.214 7.724 1.00 49.72 100 ASN A O 1
ATOM 857 N N . VAL A 1 101 ? -5.014 15.256 9.833 1.00 53.44 101 VAL A N 1
ATOM 858 C CA . VAL A 1 101 ? -4.792 13.808 9.920 1.00 53.44 101 VAL A CA 1
ATOM 859 C C . VAL A 1 101 ? -5.812 13.243 10.894 1.00 53.44 101 VAL A C 1
ATOM 861 O O . VAL A 1 101 ? -5.693 13.415 12.104 1.00 53.44 101 VAL A O 1
ATOM 864 N N . SER A 1 102 ? -6.845 12.574 10.382 1.00 55.38 102 SER A N 1
ATOM 865 C CA . SER A 1 102 ? -7.674 11.743 11.249 1.00 55.38 102 SER A CA 1
ATOM 866 C C . SER A 1 102 ? -7.061 10.350 11.298 1.00 55.38 102 SER A C 1
ATOM 868 O O . SER A 1 102 ? -7.290 9.554 10.387 1.00 55.38 102 SER A O 1
ATOM 870 N N . TYR A 1 103 ? -6.308 10.060 12.361 1.00 56.16 103 TYR A N 1
ATOM 871 C CA . TYR A 1 103 ? -5.976 8.689 12.740 1.00 56.16 103 TYR A CA 1
ATOM 872 C C . TYR A 1 103 ? -7.276 8.004 13.128 1.00 56.16 103 TYR A C 1
ATOM 874 O O . TYR A 1 103 ? -7.874 8.272 14.176 1.00 56.16 103 TYR A O 1
ATOM 882 N N . LYS A 1 104 ? -7.784 7.182 12.223 1.00 61.19 104 LYS A N 1
ATOM 883 C CA . LYS A 1 104 ? -8.930 6.336 12.498 1.00 61.19 104 LYS A CA 1
ATOM 884 C C . LYS A 1 104 ? -8.595 4.992 11.914 1.00 61.19 104 LYS A C 1
ATOM 886 O O . LYS A 1 104 ? -8.745 4.756 10.725 1.00 61.19 104 LYS A O 1
ATOM 891 N N . MET A 1 105 ? -8.177 4.102 12.795 1.00 59.72 105 MET A N 1
ATOM 892 C CA . MET A 1 105 ? -8.265 2.689 12.519 1.00 59.72 105 MET A CA 1
ATOM 893 C C . MET A 1 105 ? -9.719 2.346 12.218 1.00 59.72 105 MET A C 1
ATOM 895 O O . MET A 1 105 ? -10.592 2.529 13.072 1.00 59.72 105 MET A O 1
ATOM 899 N N . PHE A 1 106 ? -9.988 1.871 11.006 1.00 63.69 106 PHE A N 1
ATOM 900 C CA . PHE A 1 106 ? -11.324 1.442 10.606 1.00 63.69 106 PHE A CA 1
ATOM 901 C C . PHE A 1 106 ? -11.409 -0.085 10.639 1.00 63.69 106 PHE A C 1
ATOM 903 O O . PHE A 1 106 ? -11.311 -0.717 9.590 1.00 63.69 106 PHE A O 1
ATOM 910 N N . PRO A 1 107 ? -11.651 -0.719 11.803 1.00 51.62 107 PRO A N 1
ATOM 911 C CA . PRO A 1 107 ? -11.748 -2.173 11.854 1.00 51.62 107 PRO A CA 1
ATOM 912 C C . PRO A 1 107 ? -12.981 -2.712 11.112 1.00 51.62 107 PRO A C 1
ATOM 914 O O . PRO A 1 107 ? -13.072 -3.913 10.891 1.00 51.62 107 PRO A O 1
ATOM 917 N N . LYS A 1 108 ? -13.960 -1.865 10.749 1.00 53.56 108 LYS A N 1
ATOM 918 C CA . LYS A 1 108 ? -15.186 -2.270 10.039 1.00 53.56 108 LYS A CA 1
ATOM 919 C C . LYS A 1 108 ? -15.785 -1.107 9.246 1.00 53.56 108 LYS A C 1
ATOM 921 O O . LYS A 1 108 ? -16.691 -0.436 9.737 1.00 53.56 108 LYS A O 1
ATOM 926 N N . TYR A 1 109 ? -15.332 -0.865 8.020 1.00 60.41 109 TYR A N 1
ATOM 927 C CA . TYR A 1 109 ? -16.166 -0.142 7.055 1.00 60.41 109 TYR A CA 1
ATOM 928 C C . TYR A 1 109 ? -17.039 -1.146 6.303 1.00 60.41 109 TYR A C 1
ATOM 930 O O . TYR A 1 109 ? -16.648 -2.284 6.041 1.00 60.41 109 TYR A O 1
ATOM 938 N N . LYS A 1 110 ? -18.265 -0.737 5.972 1.00 62.75 110 LYS A N 1
ATOM 939 C CA . LYS A 1 110 ? -19.061 -1.484 5.002 1.00 62.75 110 LYS A CA 1
ATOM 940 C C . LYS A 1 110 ? -18.336 -1.378 3.661 1.00 62.75 110 LYS A C 1
ATOM 942 O O . LYS A 1 110 ? -17.869 -0.299 3.298 1.00 62.75 110 LYS A O 1
ATOM 947 N N . ARG A 1 111 ? -18.227 -2.500 2.949 1.00 63.97 111 ARG A N 1
ATOM 948 C CA . ARG A 1 111 ? -17.593 -2.540 1.631 1.00 63.97 111 ARG A CA 1
ATOM 949 C C . ARG A 1 111 ? -18.141 -1.427 0.734 1.00 63.97 111 ARG A C 1
ATOM 951 O O . ARG A 1 111 ? -19.358 -1.297 0.599 1.00 63.97 111 ARG A O 1
ATOM 958 N N . GLY A 1 112 ? -17.237 -0.663 0.129 1.00 65.88 112 GLY A N 1
ATOM 959 C CA . GLY A 1 112 ? -17.560 0.419 -0.799 1.00 65.88 112 GLY A CA 1
ATOM 960 C C . GLY A 1 112 ? -17.748 1.811 -0.207 1.00 65.88 112 GLY A C 1
ATOM 961 O O . GLY A 1 112 ? -18.139 2.707 -0.946 1.00 65.88 112 GLY A O 1
ATOM 962 N N . CYS A 1 113 ? -17.475 2.006 1.082 1.00 74.62 113 CYS A N 1
ATOM 963 C CA . CYS A 1 113 ? -17.802 3.255 1.765 1.00 74.62 113 CYS A CA 1
ATOM 964 C C . CYS A 1 113 ? -16.620 4.204 1.993 1.00 74.62 113 CYS A C 1
ATOM 966 O O . CYS A 1 113 ? -16.817 5.199 2.683 1.00 74.62 113 CYS A O 1
ATOM 968 N N . LEU A 1 114 ? -15.413 3.957 1.457 1.00 79.12 114 LEU A N 1
ATOM 969 C CA . LEU A 1 114 ? -14.267 4.827 1.774 1.00 79.12 114 LEU A CA 1
ATOM 970 C C . LEU A 1 114 ? -14.517 6.286 1.350 1.00 79.12 114 LEU A C 1
ATOM 972 O O . LEU A 1 114 ? -14.323 7.198 2.145 1.00 79.12 114 LEU A O 1
ATOM 976 N N . LEU A 1 115 ? -15.043 6.508 0.141 1.00 76.75 115 LEU A N 1
ATOM 977 C CA . LEU A 1 115 ? -15.392 7.855 -0.340 1.00 76.75 115 LEU A CA 1
ATOM 978 C C . LEU A 1 115 ? -16.606 8.464 0.373 1.00 76.75 115 LEU A C 1
ATOM 980 O O . LEU A 1 115 ? -16.790 9.684 0.316 1.00 76.75 115 LEU A O 1
ATOM 984 N N . ASP A 1 116 ? -17.421 7.635 1.029 1.00 77.38 116 ASP A N 1
ATOM 985 C CA . ASP A 1 116 ? -18.557 8.075 1.842 1.00 77.38 116 ASP A CA 1
ATOM 986 C C . ASP A 1 116 ? -18.101 8.583 3.215 1.00 77.38 116 ASP A C 1
ATOM 988 O O . ASP A 1 116 ? -18.864 9.264 3.904 1.00 77.38 116 ASP A O 1
ATOM 992 N N . ILE A 1 117 ? -16.858 8.292 3.622 1.00 75.81 117 ILE A N 1
ATOM 993 C CA . ILE A 1 117 ? -16.266 8.889 4.813 1.00 75.81 117 ILE A CA 1
ATOM 994 C C . ILE A 1 117 ? -15.949 10.343 4.480 1.00 75.81 117 ILE A C 1
ATOM 996 O O . ILE A 1 117 ? -15.017 10.653 3.737 1.00 75.81 117 ILE A O 1
ATOM 1000 N N . LYS A 1 118 ? -16.784 11.239 5.006 1.00 78.81 118 LYS A N 1
ATOM 1001 C CA . LYS A 1 118 ? -16.648 12.680 4.824 1.00 78.81 118 LYS A CA 1
ATOM 1002 C C . LYS A 1 118 ? -16.064 13.342 6.061 1.00 78.81 118 LYS A C 1
ATOM 1004 O O . LYS A 1 118 ? -16.374 12.949 7.189 1.00 78.81 118 LYS A O 1
ATOM 1009 N N . ASN A 1 119 ? -15.278 14.395 5.861 1.00 77.38 119 ASN A N 1
ATOM 1010 C CA . ASN A 1 119 ? -14.918 15.288 6.960 1.00 77.38 119 ASN A CA 1
ATOM 1011 C C . ASN A 1 119 ? -16.117 16.164 7.384 1.00 77.38 119 ASN A C 1
ATOM 1013 O O . ASN A 1 119 ? -17.203 16.112 6.805 1.00 77.38 119 ASN A O 1
ATOM 1017 N N . ASN A 1 120 ? -15.913 17.009 8.396 1.00 77.38 120 ASN A N 1
ATOM 1018 C CA . ASN A 1 120 ? -16.923 17.952 8.895 1.00 77.38 120 ASN A CA 1
ATOM 1019 C C . ASN A 1 120 ? -17.412 18.977 7.850 1.00 77.38 120 ASN A C 1
ATOM 1021 O O . ASN A 1 120 ? -18.428 19.629 8.079 1.00 77.38 120 ASN A O 1
ATOM 1025 N N . LYS A 1 121 ? -16.717 19.111 6.716 1.00 79.25 121 LYS A N 1
ATOM 1026 C CA . LYS A 1 121 ? -17.092 19.969 5.585 1.00 79.25 121 LYS A CA 1
ATOM 1027 C C . LYS A 1 121 ? -17.789 19.204 4.453 1.00 79.25 121 LYS A C 1
ATOM 1029 O O . LYS A 1 121 ? -18.175 19.818 3.464 1.00 79.25 121 LYS A O 1
ATOM 1034 N N . GLY A 1 122 ? -17.977 17.889 4.581 1.00 81.00 122 GLY A N 1
ATOM 1035 C CA . GLY A 1 122 ?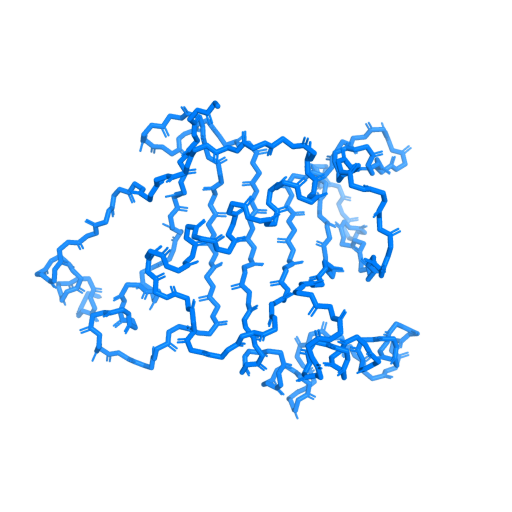 -18.604 17.059 3.548 1.00 81.00 122 GLY A CA 1
ATOM 1036 C C . GLY A 1 122 ? -17.654 16.592 2.434 1.00 81.00 122 GLY A C 1
ATOM 1037 O O . GLY A 1 122 ? -18.113 16.040 1.429 1.00 81.00 122 GLY A O 1
ATOM 1038 N N . GLU A 1 123 ? -16.344 16.785 2.589 1.00 82.06 123 GLU A N 1
ATOM 1039 C CA . GLU A 1 123 ? -15.329 16.421 1.591 1.00 82.06 123 GLU A CA 1
ATOM 1040 C C . GLU A 1 123 ? -14.966 14.938 1.694 1.00 82.06 123 GLU A C 1
ATOM 1042 O O . GLU A 1 123 ? -14.852 14.414 2.801 1.00 82.06 123 GLU A O 1
ATOM 1047 N N . SER A 1 124 ? -14.791 14.256 0.555 1.00 83.44 124 SER A N 1
ATOM 1048 C CA . SER A 1 124 ? -14.292 12.869 0.529 1.00 83.44 124 SER A CA 1
ATOM 1049 C C . SER A 1 124 ? -12.809 12.812 0.864 1.00 83.44 124 SER A C 1
ATOM 1051 O O . SER A 1 124 ? -12.068 13.751 0.564 1.00 83.44 124 SER A O 1
ATOM 1053 N N . SER A 1 125 ? -12.372 11.689 1.432 1.00 85.25 125 SER A N 1
ATOM 1054 C CA . SER A 1 125 ? -10.948 11.382 1.523 1.00 85.25 125 SER A CA 1
ATOM 1055 C C . SER A 1 125 ? -10.331 11.257 0.130 1.00 85.25 125 SER A C 1
ATOM 1057 O O . SER A 1 125 ? -11.009 10.870 -0.824 1.00 85.25 125 SER A O 1
ATOM 1059 N N . TYR A 1 126 ? -9.041 11.557 0.034 1.00 87.38 126 TYR A N 1
ATOM 1060 C CA . TYR A 1 126 ? -8.264 11.429 -1.204 1.00 87.38 126 TYR A CA 1
ATOM 1061 C C . TYR A 1 126 ? -6.991 10.593 -1.020 1.00 87.38 126 TYR A C 1
ATOM 1063 O O . TYR A 1 126 ? -6.318 10.298 -1.995 1.00 87.38 126 TYR A O 1
ATOM 1071 N N . TYR A 1 127 ? -6.665 10.209 0.215 1.00 90.25 127 TYR A N 1
ATOM 1072 C CA . TYR A 1 127 ? -5.447 9.486 0.564 1.00 90.25 127 TYR A CA 1
ATOM 1073 C C . TYR A 1 127 ? -5.724 8.489 1.690 1.00 90.25 127 TYR A C 1
ATOM 1075 O O . TYR A 1 127 ? -6.551 8.798 2.563 1.00 90.25 127 TYR A O 1
ATOM 1083 N N . ALA A 1 128 ? -5.033 7.344 1.692 1.00 91.00 128 ALA A N 1
ATOM 1084 C CA . ALA A 1 128 ? -5.076 6.390 2.793 1.00 91.00 128 ALA A CA 1
ATOM 1085 C C . ALA A 1 128 ? -3.788 5.576 2.984 1.00 91.00 128 ALA A C 1
ATOM 1087 O O . ALA A 1 128 ? -3.196 5.110 2.015 1.00 91.00 128 ALA A O 1
ATOM 1088 N N . ASP A 1 129 ? -3.479 5.300 4.248 1.00 92.88 129 ASP A N 1
ATOM 1089 C CA . ASP A 1 129 ? -2.461 4.332 4.663 1.00 92.88 129 ASP A CA 1
ATOM 1090 C C . ASP A 1 129 ? -3.110 2.966 4.864 1.00 92.88 129 ASP A C 1
ATOM 1092 O O . ASP A 1 129 ? -4.171 2.855 5.503 1.00 92.88 129 ASP A O 1
ATOM 1096 N N . ILE A 1 130 ? -2.467 1.923 4.344 1.00 94.56 130 ILE A N 1
ATOM 1097 C CA . ILE A 1 130 ? -2.972 0.556 4.389 1.00 94.56 130 ILE A CA 1
ATOM 1098 C C . ILE A 1 130 ? -1.862 -0.421 4.759 1.00 94.56 130 ILE A C 1
ATOM 1100 O O . ILE A 1 130 ? -0.872 -0.533 4.049 1.00 94.56 130 ILE A O 1
ATOM 1104 N N . PHE A 1 131 ? -2.087 -1.218 5.802 1.00 95.75 131 PHE A N 1
ATOM 1105 C CA . PHE A 1 131 ? -1.261 -2.390 6.106 1.00 95.75 131 PHE A CA 1
ATOM 1106 C C . PHE A 1 131 ? -1.896 -3.664 5.549 1.00 95.75 131 PHE A C 1
ATOM 1108 O O . PHE A 1 131 ? -3.116 -3.811 5.630 1.00 95.75 131 PHE A O 1
ATOM 1115 N N . ILE A 1 132 ? -1.100 -4.608 5.039 1.00 97.19 132 ILE A N 1
ATOM 1116 C CA . ILE A 1 132 ? -1.560 -5.931 4.576 1.00 97.19 132 ILE A CA 1
ATOM 1117 C C . ILE A 1 132 ? -0.951 -7.074 5.388 1.00 97.19 132 ILE A C 1
ATOM 1119 O O . ILE A 1 132 ? 0.148 -6.969 5.916 1.00 97.19 132 ILE A O 1
ATOM 1123 N N . ASN A 1 133 ? -1.632 -8.221 5.427 1.00 96.81 133 ASN A N 1
ATOM 1124 C CA . ASN A 1 133 ? -1.198 -9.423 6.152 1.00 96.81 133 ASN A CA 1
ATOM 1125 C C . ASN A 1 133 ? -0.080 -10.233 5.465 1.00 96.81 133 ASN A C 1
ATOM 1127 O O . ASN A 1 133 ? -0.051 -11.469 5.523 1.00 96.81 133 ASN A O 1
ATOM 1131 N N . LYS A 1 134 ? 0.807 -9.551 4.746 1.00 97.75 134 LYS A N 1
ATOM 1132 C CA . LYS A 1 134 ? 1.873 -10.153 3.943 1.00 97.75 134 LYS A CA 1
ATOM 1133 C C . LYS A 1 134 ? 3.236 -9.654 4.397 1.00 97.75 134 LYS A C 1
ATOM 1135 O O . LYS A 1 134 ? 3.313 -8.704 5.157 1.00 97.75 134 LYS A O 1
ATOM 1140 N N . ARG A 1 135 ? 4.292 -10.332 3.952 1.00 97.06 135 ARG A N 1
ATOM 1141 C CA . ARG A 1 135 ? 5.697 -9.970 4.182 1.00 97.06 135 ARG A CA 1
ATOM 1142 C C . ARG A 1 135 ? 6.454 -10.138 2.882 1.00 97.06 135 ARG A C 1
ATOM 1144 O O . ARG A 1 135 ? 6.272 -11.177 2.235 1.00 97.06 135 ARG A O 1
ATOM 1151 N N . ASN A 1 136 ? 7.284 -9.168 2.520 1.00 93.94 136 ASN A N 1
ATOM 1152 C CA . ASN A 1 136 ? 8.085 -9.177 1.296 1.00 93.94 136 ASN A CA 1
ATOM 1153 C C . ASN A 1 136 ? 7.236 -9.518 0.055 1.00 93.94 136 ASN A C 1
ATOM 1155 O O . ASN A 1 136 ? 7.596 -10.346 -0.789 1.00 93.94 136 ASN A O 1
ATOM 1159 N N . ASP A 1 137 ? 6.036 -8.933 -0.016 1.00 95.94 137 ASP A N 1
ATOM 1160 C CA . ASP A 1 137 ? 4.984 -9.343 -0.958 1.00 95.94 137 ASP A CA 1
ATOM 1161 C C . ASP A 1 137 ? 4.504 -8.202 -1.859 1.00 95.94 137 ASP A C 1
ATOM 1163 O O . ASP A 1 137 ? 3.427 -8.290 -2.446 1.00 95.94 137 ASP A O 1
ATOM 1167 N N . LEU A 1 138 ? 5.319 -7.154 -1.989 1.00 97.31 138 LEU A N 1
ATOM 1168 C CA . LEU A 1 138 ? 5.020 -5.940 -2.750 1.00 97.31 138 LEU A CA 1
ATOM 1169 C C . LEU A 1 138 ? 5.662 -5.901 -4.143 1.00 97.31 138 LEU A C 1
ATOM 1171 O O . LEU A 1 138 ? 5.732 -4.843 -4.755 1.00 97.31 138 LEU A O 1
ATOM 1175 N N . ALA A 1 139 ? 6.080 -7.042 -4.701 1.00 97.62 139 ALA A N 1
ATOM 1176 C CA . ALA A 1 139 ? 6.522 -7.105 -6.101 1.00 97.62 139 ALA A CA 1
ATOM 1177 C C . ALA A 1 139 ? 5.424 -6.576 -7.053 1.00 97.62 139 ALA A C 1
ATOM 1179 O O . ALA A 1 139 ? 4.245 -6.771 -6.745 1.00 97.62 139 ALA A O 1
ATOM 1180 N N . PRO A 1 140 ? 5.746 -6.010 -8.234 1.00 97.62 140 PRO A N 1
ATOM 1181 C CA . PRO A 1 140 ? 4.772 -5.284 -9.062 1.00 97.62 140 PRO A CA 1
ATOM 1182 C C . PRO A 1 140 ? 3.467 -6.049 -9.348 1.00 97.62 140 PRO A C 1
ATOM 1184 O O . PRO A 1 140 ? 2.362 -5.542 -9.159 1.00 97.62 140 PRO A O 1
ATOM 1187 N N . TRP A 1 141 ? 3.559 -7.327 -9.725 1.00 96.81 141 TRP A N 1
ATOM 1188 C CA . TRP A 1 141 ? 2.372 -8.149 -10.002 1.00 96.81 141 TRP A CA 1
ATOM 1189 C C . TRP A 1 141 ? 1.568 -8.498 -8.740 1.00 96.81 141 TRP A C 1
ATOM 1191 O O . TRP A 1 141 ? 0.354 -8.707 -8.815 1.00 96.81 141 TRP A O 1
ATOM 1201 N N . LYS A 1 142 ? 2.223 -8.563 -7.576 1.00 97.62 142 LYS A N 1
ATOM 1202 C CA . LYS A 1 142 ? 1.565 -8.793 -6.287 1.00 97.62 142 LYS A CA 1
ATOM 1203 C C . LYS A 1 142 ? 0.907 -7.520 -5.769 1.00 97.62 142 LYS A C 1
ATOM 1205 O O . LYS A 1 142 ? -0.223 -7.601 -5.302 1.00 97.62 142 LYS A O 1
ATOM 1210 N N . LEU A 1 143 ? 1.541 -6.361 -5.951 1.00 97.88 143 LEU A N 1
ATOM 1211 C CA . LEU A 1 143 ? 0.941 -5.054 -5.687 1.00 97.88 143 LEU A CA 1
ATOM 1212 C C . LEU A 1 143 ? -0.394 -4.914 -6.434 1.00 97.88 143 LEU A C 1
ATOM 1214 O O . LEU A 1 143 ? -1.423 -4.653 -5.812 1.00 97.88 143 LEU A O 1
ATOM 1218 N N . ILE A 1 144 ? -0.414 -5.218 -7.738 1.00 97.62 144 ILE A N 1
ATOM 1219 C CA . ILE A 1 144 ? -1.653 -5.246 -8.536 1.00 97.62 144 ILE A CA 1
ATOM 1220 C C . ILE A 1 144 ? -2.682 -6.216 -7.933 1.00 97.62 144 ILE A C 1
ATOM 1222 O O . ILE A 1 144 ? -3.857 -5.874 -7.794 1.00 97.62 144 ILE A O 1
ATOM 1226 N N . TYR A 1 145 ? -2.265 -7.433 -7.573 1.00 96.25 145 TYR A N 1
ATOM 1227 C CA . TYR A 1 145 ? -3.158 -8.443 -6.996 1.00 96.25 145 TYR A CA 1
ATOM 1228 C C . TYR A 1 145 ? -3.791 -7.992 -5.671 1.00 96.25 145 TYR A C 1
ATOM 1230 O O . TYR A 1 145 ? -5.006 -8.130 -5.490 1.00 96.25 145 TYR A O 1
ATOM 1238 N N . HIS A 1 146 ? -2.991 -7.437 -4.759 1.00 96.81 146 HIS A N 1
ATOM 1239 C CA . HIS A 1 146 ? -3.462 -6.934 -3.469 1.00 96.81 146 HIS A CA 1
ATOM 1240 C C . HIS A 1 146 ? -4.394 -5.746 -3.664 1.00 96.81 146 HIS A C 1
ATOM 1242 O O . HIS A 1 146 ? -5.498 -5.738 -3.115 1.00 96.81 146 HIS A O 1
ATOM 1248 N N . MET A 1 147 ? -4.017 -4.803 -4.531 1.00 96.00 147 MET A N 1
ATOM 1249 C CA . MET A 1 147 ? -4.830 -3.623 -4.800 1.00 96.00 147 MET A CA 1
ATOM 1250 C C . MET A 1 147 ? -6.153 -3.954 -5.475 1.00 96.00 147 MET A C 1
ATOM 1252 O O . MET A 1 147 ? -7.160 -3.342 -5.137 1.00 96.00 147 MET A O 1
ATOM 1256 N N . LYS A 1 148 ? -6.233 -4.980 -6.330 1.00 94.94 148 LYS A N 1
ATOM 1257 C CA . LYS A 1 148 ? -7.531 -5.436 -6.860 1.00 94.94 148 LYS A CA 1
ATOM 1258 C C . LYS A 1 148 ? -8.500 -5.842 -5.740 1.00 94.94 148 LYS A C 1
ATOM 1260 O O . LYS A 1 148 ? -9.680 -5.500 -5.813 1.00 94.94 148 LYS A O 1
ATOM 1265 N N . LYS A 1 149 ? -8.016 -6.514 -4.688 1.00 92.75 149 LYS A N 1
ATOM 1266 C CA . LYS A 1 149 ? -8.836 -6.871 -3.514 1.00 92.75 149 LYS A CA 1
ATOM 1267 C C . LYS A 1 149 ? -9.173 -5.655 -2.656 1.00 92.75 149 LYS A C 1
ATOM 1269 O O . LYS A 1 149 ? -10.337 -5.439 -2.338 1.00 92.75 149 LYS A O 1
ATOM 1274 N N . ILE A 1 150 ? -8.170 -4.841 -2.339 1.00 92.56 150 ILE A N 1
ATOM 1275 C CA . ILE A 1 150 ? -8.329 -3.643 -1.507 1.00 92.56 150 ILE A CA 1
ATOM 1276 C C . ILE A 1 150 ? -9.318 -2.669 -2.154 1.00 92.56 150 ILE A C 1
ATOM 1278 O O . ILE A 1 150 ? -10.249 -2.215 -1.500 1.00 92.56 150 ILE A O 1
ATOM 1282 N N . MET A 1 151 ? -9.198 -2.407 -3.457 1.00 91.12 151 MET A N 1
ATOM 1283 C CA . MET A 1 151 ? -10.117 -1.531 -4.190 1.00 91.12 151 MET A CA 1
ATOM 1284 C C . MET A 1 151 ? -11.552 -2.064 -4.174 1.00 91.12 151 MET A C 1
ATOM 1286 O O . MET A 1 151 ? -12.511 -1.299 -4.022 1.00 91.12 151 MET A O 1
ATOM 1290 N N . LEU A 1 152 ? -11.708 -3.383 -4.296 1.00 89.75 152 LEU A N 1
ATOM 1291 C CA . LEU A 1 152 ? -13.007 -4.030 -4.224 1.00 89.75 152 LEU A CA 1
ATOM 1292 C C . LEU A 1 152 ? -13.662 -3.844 -2.851 1.00 89.75 152 LEU A C 1
ATOM 1294 O O . LEU A 1 152 ? -14.875 -3.618 -2.781 1.00 89.75 152 LEU A O 1
ATOM 1298 N N . ASP A 1 153 ? -12.871 -3.911 -1.785 1.00 88.06 153 ASP A N 1
ATOM 1299 C CA . ASP A 1 153 ? -13.336 -3.735 -0.412 1.00 88.06 153 ASP A CA 1
ATOM 1300 C C . ASP A 1 153 ? -13.596 -2.259 -0.080 1.00 88.06 153 ASP A C 1
ATOM 1302 O O . ASP A 1 153 ? -14.647 -1.925 0.472 1.00 88.06 153 ASP A O 1
ATOM 1306 N N . LEU A 1 154 ? -12.713 -1.346 -0.482 1.00 87.06 154 LEU A N 1
ATOM 1307 C CA . LEU A 1 154 ? -12.822 0.086 -0.185 1.00 87.06 154 LEU A CA 1
ATOM 1308 C C . LEU A 1 154 ? -13.900 0.796 -1.010 1.00 87.06 154 LEU A C 1
ATOM 1310 O O . LEU A 1 154 ? -14.641 1.618 -0.468 1.00 87.06 154 LEU A O 1
ATOM 1314 N N . PHE A 1 155 ? -14.019 0.463 -2.300 1.00 86.50 155 PHE A N 1
ATOM 1315 C CA . PHE A 1 155 ? -14.881 1.174 -3.259 1.00 86.50 155 PHE A CA 1
ATOM 1316 C C . PHE A 1 155 ? -16.019 0.314 -3.821 1.00 86.50 155 PHE A C 1
ATOM 1318 O O . PHE A 1 155 ? -16.864 0.813 -4.565 1.00 86.50 155 PHE A O 1
ATOM 1325 N N . GLY A 1 156 ? -16.082 -0.973 -3.461 1.00 87.25 156 GLY A N 1
ATOM 1326 C CA . GLY A 1 156 ? -17.190 -1.852 -3.841 1.00 87.25 156 GLY A CA 1
ATOM 1327 C C . GLY A 1 156 ? -17.200 -2.214 -5.326 1.00 87.25 156 GLY A C 1
ATOM 1328 O O . GLY A 1 156 ? -18.203 -2.730 -5.817 1.00 87.25 156 GLY A O 1
ATOM 1329 N N . ARG A 1 157 ? -16.115 -1.931 -6.053 1.00 83.56 157 ARG A N 1
ATOM 1330 C CA . ARG A 1 157 ? -16.026 -2.079 -7.509 1.00 83.56 157 ARG A CA 1
ATOM 1331 C C . ARG A 1 157 ? -14.749 -2.801 -7.889 1.00 83.56 157 ARG A C 1
ATOM 1333 O O . ARG A 1 157 ? -13.679 -2.484 -7.383 1.00 83.56 157 ARG A O 1
ATOM 1340 N N . GLU A 1 158 ? -14.871 -3.733 -8.824 1.00 87.62 158 GLU A N 1
ATOM 1341 C CA . GLU A 1 158 ? -13.706 -4.330 -9.461 1.00 87.62 158 GLU A CA 1
ATOM 1342 C C . GLU A 1 158 ? -13.087 -3.329 -10.435 1.00 87.62 158 GLU A C 1
ATOM 1344 O O . GLU A 1 158 ? -13.771 -2.670 -11.230 1.00 87.62 158 GLU A O 1
ATOM 1349 N N . VAL A 1 159 ? -11.768 -3.228 -10.366 1.00 90.50 159 VAL A N 1
ATOM 1350 C CA . VAL A 1 159 ? -10.958 -2.403 -11.251 1.00 90.50 159 VAL A CA 1
ATOM 1351 C C . VAL A 1 159 ? -9.935 -3.288 -11.932 1.00 90.50 159 VAL A C 1
ATOM 1353 O O . VAL A 1 159 ? -9.381 -4.208 -11.326 1.00 90.50 159 VAL A O 1
ATOM 1356 N N . ASP A 1 160 ? -9.707 -3.016 -13.209 1.00 94.44 160 ASP A N 1
ATOM 1357 C CA . ASP A 1 160 ? -8.521 -3.540 -13.859 1.00 94.44 160 ASP A CA 1
ATOM 1358 C C . ASP A 1 160 ? -7.385 -2.554 -13.615 1.00 94.44 160 ASP A C 1
ATOM 1360 O O . ASP A 1 160 ? -7.584 -1.350 -13.777 1.00 94.44 160 ASP A O 1
ATOM 1364 N N . LEU A 1 161 ? -6.252 -3.071 -13.153 1.00 96.62 161 LEU A N 1
ATOM 1365 C CA . LEU A 1 161 ? -5.127 -2.294 -12.650 1.00 96.62 161 LEU A CA 1
ATOM 1366 C C . LEU A 1 161 ? -3.867 -2.703 -13.394 1.00 96.62 161 LEU A C 1
ATOM 1368 O O . LEU A 1 161 ? -3.617 -3.897 -13.579 1.00 96.62 161 LEU A O 1
ATOM 1372 N N . GLU A 1 162 ? -3.085 -1.701 -13.760 1.00 97.38 162 GLU A N 1
ATOM 1373 C CA . GLU A 1 162 ? -1.795 -1.819 -14.427 1.00 97.38 162 GLU A CA 1
ATOM 1374 C C . GLU A 1 162 ? -0.851 -0.782 -13.819 1.00 97.38 162 GLU A C 1
ATOM 1376 O O . GLU A 1 162 ? -1.288 0.321 -13.503 1.00 97.38 162 GLU A O 1
ATOM 1381 N N . ILE A 1 163 ? 0.416 -1.139 -13.620 1.00 97.44 163 ILE A N 1
ATOM 1382 C CA . ILE A 1 163 ? 1.433 -0.180 -13.180 1.00 97.44 163 ILE A CA 1
ATOM 1383 C C . ILE A 1 163 ? 1.971 0.532 -14.418 1.00 97.44 163 ILE A C 1
ATOM 1385 O O . ILE A 1 163 ? 2.325 -0.135 -15.392 1.00 97.44 163 ILE A O 1
ATOM 1389 N N . THR A 1 164 ? 2.006 1.859 -14.382 1.00 95.31 164 THR A N 1
ATOM 1390 C CA . THR A 1 164 ? 2.595 2.685 -15.442 1.00 95.31 164 THR A CA 1
ATOM 1391 C C . THR A 1 164 ? 4.071 2.929 -15.177 1.00 95.31 164 THR A C 1
ATOM 1393 O O . THR A 1 164 ? 4.554 2.708 -14.067 1.00 95.31 164 THR A O 1
ATOM 1396 N N . ASP A 1 165 ? 4.789 3.332 -16.226 1.00 91.38 165 ASP A N 1
ATOM 1397 C CA . ASP A 1 165 ? 6.176 3.801 -16.144 1.00 91.38 165 ASP A CA 1
ATOM 1398 C C . ASP A 1 165 ? 7.120 2.863 -15.381 1.00 91.38 165 ASP A C 1
ATOM 1400 O O . ASP A 1 165 ? 7.981 3.311 -14.630 1.00 91.38 165 ASP A O 1
ATOM 1404 N N . ILE A 1 166 ? 6.965 1.544 -15.569 1.00 95.94 166 ILE A N 1
ATOM 1405 C CA . ILE A 1 166 ? 7.888 0.555 -15.000 1.00 95.94 166 ILE A CA 1
ATOM 1406 C C . ILE A 1 166 ? 9.277 0.818 -15.600 1.00 95.94 166 ILE A C 1
ATOM 1408 O O . ILE A 1 166 ? 9.467 0.550 -16.792 1.00 95.94 166 ILE A O 1
ATOM 1412 N N . PRO A 1 167 ? 10.249 1.307 -14.810 1.00 97.06 167 PRO A N 1
ATOM 1413 C CA . PRO A 1 167 ? 11.566 1.616 -15.330 1.00 97.06 167 PRO A CA 1
ATOM 1414 C C . PRO A 1 167 ? 12.296 0.317 -15.640 1.00 97.06 167 PRO A C 1
ATOM 1416 O O . PRO A 1 167 ? 12.063 -0.713 -15.006 1.00 97.06 167 PRO A O 1
ATOM 1419 N N . SER A 1 168 ? 13.212 0.354 -16.595 1.00 97.50 168 SER A N 1
ATOM 1420 C CA . SER A 1 168 ? 14.167 -0.721 -16.840 1.00 97.50 168 SER A CA 1
ATOM 1421 C C . SER A 1 168 ? 15.213 -0.818 -15.722 1.00 97.50 168 SER A C 1
ATOM 1423 O O . SER A 1 168 ? 15.402 0.095 -14.911 1.00 97.50 168 SER A O 1
ATOM 1425 N N . TYR A 1 169 ? 15.947 -1.934 -15.706 1.00 97.31 169 TYR A N 1
ATOM 1426 C CA . TYR A 1 169 ? 17.096 -2.099 -14.816 1.00 97.31 169 TYR A CA 1
ATOM 1427 C C . TYR A 1 169 ? 18.154 -1.005 -15.038 1.00 97.31 169 TYR A C 1
ATOM 1429 O O . TYR A 1 169 ? 18.698 -0.489 -14.069 1.00 97.31 169 TYR A O 1
ATOM 1437 N N . GLU A 1 170 ? 18.439 -0.631 -16.292 1.00 97.69 170 GLU A N 1
ATOM 1438 C CA . GLU A 1 170 ? 19.441 0.398 -16.620 1.00 97.69 170 GLU A CA 1
ATOM 1439 C C . GLU A 1 170 ? 19.013 1.793 -16.150 1.00 97.69 170 GLU A C 1
ATOM 1441 O O . GLU A 1 170 ? 19.823 2.516 -15.576 1.00 97.69 170 GLU A O 1
ATOM 1446 N N . GLU A 1 171 ? 17.742 2.161 -16.335 1.00 97.81 171 GLU A N 1
ATOM 1447 C CA . GLU A 1 171 ? 17.206 3.434 -15.828 1.00 97.81 171 GLU A CA 1
ATOM 1448 C C . GLU A 1 171 ? 17.268 3.489 -14.301 1.00 97.81 171 GLU A C 1
ATOM 1450 O O . GLU A 1 171 ? 17.700 4.490 -13.732 1.00 97.81 171 GLU A O 1
ATOM 1455 N N . THR A 1 172 ? 16.919 2.381 -13.644 1.00 97.62 172 THR A N 1
ATOM 1456 C CA . THR A 1 172 ? 16.985 2.271 -12.185 1.00 97.62 172 THR A CA 1
ATOM 1457 C C . THR A 1 172 ? 18.429 2.359 -11.685 1.00 97.62 172 THR A C 1
ATOM 1459 O O . THR A 1 172 ? 18.702 3.067 -10.720 1.00 97.62 172 THR A O 1
ATOM 1462 N N . LEU A 1 173 ? 19.367 1.682 -12.358 1.00 97.12 173 LEU A N 1
ATOM 1463 C CA . LEU A 1 173 ? 20.796 1.731 -12.044 1.00 97.12 173 LEU A CA 1
ATOM 1464 C C . LEU A 1 173 ? 21.336 3.161 -12.133 1.00 97.12 173 LEU A C 1
ATOM 1466 O O . LEU A 1 173 ? 22.054 3.595 -11.236 1.00 97.12 173 LEU A O 1
ATOM 1470 N N . ASN A 1 174 ? 20.995 3.881 -13.204 1.00 96.62 174 ASN A N 1
ATOM 1471 C CA . ASN A 1 174 ? 21.428 5.263 -13.387 1.00 96.62 174 ASN A CA 1
ATOM 1472 C C . ASN A 1 174 ? 20.861 6.154 -12.277 1.00 96.62 174 ASN A C 1
ATOM 1474 O O . ASN A 1 174 ? 21.626 6.857 -11.625 1.00 96.62 174 ASN A O 1
ATOM 1478 N N . SER A 1 175 ? 19.561 6.038 -11.984 1.00 95.81 175 SER A N 1
ATOM 1479 C CA . SER A 1 175 ? 18.921 6.814 -10.916 1.00 95.81 175 SER A CA 1
ATOM 1480 C C . SER A 1 175 ? 19.456 6.495 -9.516 1.00 95.81 175 SER A C 1
ATOM 1482 O O . SER A 1 175 ? 19.357 7.347 -8.640 1.00 95.81 175 SER A O 1
ATOM 1484 N N . PHE A 1 176 ? 19.988 5.295 -9.268 1.00 94.12 176 PHE A N 1
ATOM 1485 C CA . PHE A 1 176 ? 20.530 4.922 -7.955 1.00 94.12 176 PHE A CA 1
ATOM 1486 C C . PHE A 1 176 ? 21.867 5.611 -7.636 1.00 94.12 176 PHE A C 1
ATOM 1488 O O . PHE A 1 176 ? 22.227 5.754 -6.467 1.00 94.12 176 PHE A O 1
ATOM 1495 N N . PHE A 1 177 ? 22.625 6.008 -8.662 1.00 91.00 177 PHE A N 1
ATOM 1496 C CA . PHE A 1 177 ? 23.945 6.632 -8.511 1.00 91.00 177 PHE A CA 1
ATOM 1497 C C . PHE A 1 177 ? 23.958 8.152 -8.737 1.00 91.00 177 PHE A C 1
ATOM 1499 O O . PHE A 1 177 ? 25.025 8.759 -8.604 1.00 91.00 177 PHE A O 1
ATOM 1506 N N . GLU A 1 178 ? 22.818 8.746 -9.089 1.00 83.19 178 GLU A N 1
ATOM 1507 C CA . GLU A 1 178 ? 22.614 10.201 -9.184 1.00 83.19 178 GLU A CA 1
ATOM 1508 C C . GLU A 1 178 ? 22.329 10.833 -7.813 1.00 83.19 178 GLU A C 1
ATOM 1510 O O . GLU A 1 178 ? 22.896 11.923 -7.554 1.00 83.19 178 GLU A O 1
#

Secondary structure (DSSP, 8-state):
-EEEEEE--HHHHHHHTTSSSPPSEEEEEEESSSSS-SEEEEEEEE-HHHHHHHHHHT-SS-TTSTTHHHHHHHHHHHHTTS-SEEEEEEE-S---TT--EEE---S-PPTT-GGG-B-TTSPBP-EEEEEES-SS--SHHHHHHHHHHHHHHHHSS--EEEE-----HHHHHHHHH-

pLDDT: mean 88.5, std 12.96, range [39.62, 98.12]